Protein AF-A0A1W9TI83-F1 (afdb_monomer_lite)

Secondary structure (DSSP, 8-state):
---HHHHHHHHHHHHHHHHHHHHHHHHHHHHHHHHTTTT-----TTHHHHHHHHHHHHHHHHHHHHTS-HHHHHHHHHHHHHHHHHHHHHHHHHHHHHHHHHH-

Foldseek 3Di:
DPDVLVVVLVVLLVVVLVCCVVVVVVVLVVVQCVVCVPPPDRDPPCVVVSSCCSNVVVSVLSSVLSVDDPVVNVVSVVVVVVVVVVVVVVVVVVVVVVVVVVVD

Radius of gyration: 18.19 Å; chains: 1; bounding box: 58×22×43 Å

Structure (mmCIF, N/CA/C/O backbone):
data_AF-A0A1W9TI83-F1
#
_entry.id   AF-A0A1W9TI83-F1
#
loop_
_atom_site.group_PDB
_atom_site.id
_atom_site.type_symbol
_atom_site.label_atom_id
_atom_site.label_alt_id
_atom_site.label_comp_id
_atom_site.label_asym_id
_atom_site.label_entity_id
_atom_site.label_seq_id
_atom_site.pdbx_PDB_ins_code
_atom_site.Cartn_x
_atom_site.Cartn_y
_atom_site.Cartn_z
_atom_site.occupancy
_atom_site.B_iso_or_equiv
_atom_site.auth_seq_id
_atom_site.auth_comp_id
_atom_site.auth_asym_id
_atom_site.auth_atom_id
_atom_site.pdbx_PDB_model_num
ATOM 1 N N . MET A 1 1 ? 27.023 -5.453 -18.410 1.00 46.66 1 MET A N 1
ATOM 2 C CA . MET A 1 1 ? 25.787 -4.649 -18.381 1.00 46.66 1 MET A CA 1
ATOM 3 C C . MET A 1 1 ? 24.813 -5.403 -17.505 1.00 46.66 1 MET A C 1
ATOM 5 O O . MET A 1 1 ? 24.239 -6.386 -17.958 1.00 46.66 1 MET A O 1
ATOM 9 N N . GLU A 1 2 ? 24.753 -5.049 -16.223 1.00 58.25 2 GLU A N 1
ATOM 10 C CA . GLU A 1 2 ? 23.733 -5.571 -15.310 1.00 58.25 2 GLU A CA 1
ATOM 11 C C . GLU A 1 2 ? 22.368 -5.281 -15.932 1.00 58.25 2 GLU A C 1
ATOM 13 O O . GLU A 1 2 ? 22.152 -4.192 -16.462 1.00 58.25 2 GLU A O 1
ATOM 18 N N . ASN A 1 3 ? 21.497 -6.288 -15.989 1.00 73.50 3 ASN A N 1
ATOM 19 C CA . ASN A 1 3 ? 20.231 -6.159 -16.694 1.00 73.50 3 ASN A CA 1
ATOM 20 C C . ASN A 1 3 ? 19.418 -5.035 -16.021 1.00 73.50 3 ASN A C 1
ATOM 22 O O . ASN A 1 3 ? 19.047 -5.194 -14.853 1.00 73.50 3 ASN A O 1
ATOM 26 N N . PRO A 1 4 ? 19.146 -3.911 -16.713 1.00 76.44 4 PRO A N 1
ATOM 27 C CA . PRO A 1 4 ? 18.500 -2.743 -16.108 1.00 76.44 4 PRO A CA 1
ATOM 28 C C . PRO A 1 4 ? 17.116 -3.080 -15.537 1.00 76.44 4 PRO A C 1
ATOM 30 O O . PRO A 1 4 ? 16.651 -2.439 -14.600 1.00 76.44 4 PRO A O 1
ATOM 33 N N . LEU A 1 5 ? 16.494 -4.144 -16.047 1.00 72.94 5 LEU A N 1
ATOM 34 C CA . LEU A 1 5 ? 15.219 -4.679 -15.581 1.00 72.94 5 LEU A CA 1
ATOM 35 C C . LEU A 1 5 ? 15.335 -5.324 -14.187 1.00 72.94 5 LEU A C 1
ATOM 37 O O . LEU A 1 5 ? 14.475 -5.125 -13.335 1.00 72.94 5 LEU A O 1
ATOM 41 N N . VAL A 1 6 ? 16.433 -6.036 -13.917 1.00 73.75 6 VAL A N 1
ATOM 42 C CA . VAL A 1 6 ? 16.700 -6.647 -12.602 1.00 73.75 6 VAL A CA 1
ATOM 43 C C . VAL A 1 6 ? 17.050 -5.573 -11.574 1.00 73.75 6 VAL A C 1
ATOM 45 O O . VAL A 1 6 ? 16.552 -5.623 -10.452 1.00 73.75 6 VAL A O 1
ATOM 48 N N . ALA A 1 7 ? 17.837 -4.566 -11.965 1.00 77.31 7 ALA A N 1
ATOM 49 C CA . ALA A 1 7 ? 18.152 -3.430 -11.099 1.00 77.31 7 ALA A CA 1
ATOM 50 C C . ALA A 1 7 ? 16.885 -2.652 -10.696 1.00 77.31 7 ALA A C 1
ATOM 52 O O . ALA A 1 7 ? 16.703 -2.358 -9.516 1.00 77.31 7 ALA A O 1
ATOM 53 N N . ALA A 1 8 ? 15.972 -2.404 -11.643 1.00 75.81 8 ALA A N 1
ATOM 54 C CA . ALA A 1 8 ? 14.685 -1.776 -11.357 1.00 75.81 8 ALA A CA 1
ATOM 55 C C . ALA A 1 8 ? 13.839 -2.616 -10.386 1.00 75.81 8 ALA A C 1
ATOM 57 O O . ALA A 1 8 ? 13.349 -2.080 -9.396 1.00 75.81 8 ALA A O 1
ATOM 58 N N . MET A 1 9 ? 13.715 -3.931 -10.603 1.00 77.06 9 MET A N 1
ATOM 59 C CA . MET A 1 9 ? 12.958 -4.807 -9.695 1.00 77.06 9 MET A CA 1
ATOM 60 C C . MET A 1 9 ? 13.517 -4.803 -8.268 1.00 77.06 9 MET A C 1
ATOM 62 O O . MET A 1 9 ? 12.754 -4.707 -7.308 1.00 77.06 9 MET A O 1
ATOM 66 N N . VAL A 1 10 ? 14.842 -4.854 -8.117 1.00 78.19 10 VAL A N 1
ATOM 67 C CA . VAL A 1 10 ? 15.498 -4.788 -6.802 1.00 78.19 10 VAL A CA 1
ATOM 68 C C . VAL A 1 10 ? 15.269 -3.424 -6.149 1.00 78.19 10 VAL A C 1
ATOM 70 O O . VAL A 1 10 ? 14.938 -3.351 -4.968 1.00 78.19 10 VAL A O 1
ATOM 73 N N . GLN A 1 11 ? 15.374 -2.340 -6.915 1.00 76.94 11 GLN A N 1
ATOM 74 C CA . GLN A 1 11 ? 15.166 -0.985 -6.417 1.00 76.94 11 GLN A CA 1
ATOM 75 C C . GLN A 1 11 ? 13.714 -0.746 -5.974 1.00 76.94 11 GLN A C 1
ATOM 77 O O . GLN A 1 11 ? 13.497 -0.178 -4.905 1.00 76.94 11 GLN A O 1
ATOM 82 N N . PHE A 1 12 ? 12.726 -1.229 -6.733 1.00 76.88 12 PHE A N 1
ATOM 83 C CA . PHE A 1 12 ? 11.312 -1.169 -6.351 1.00 76.88 12 PHE A CA 1
ATOM 84 C C . PHE A 1 12 ? 10.991 -2.058 -5.148 1.00 76.88 12 PHE A C 1
ATOM 86 O O . PHE A 1 12 ? 10.233 -1.633 -4.282 1.00 76.88 12 PHE A O 1
ATOM 93 N N . ALA A 1 13 ? 11.594 -3.243 -5.036 1.00 76.88 13 ALA A N 1
ATOM 94 C CA . ALA A 1 13 ? 11.416 -4.100 -3.865 1.00 76.88 13 ALA A CA 1
ATOM 95 C C . ALA A 1 13 ? 11.971 -3.443 -2.589 1.00 76.88 13 ALA A C 1
ATOM 97 O O . ALA A 1 13 ? 11.308 -3.441 -1.552 1.00 76.88 13 ALA A O 1
ATOM 98 N N . ILE A 1 14 ? 13.158 -2.832 -2.665 1.00 79.25 14 ILE A N 1
ATOM 99 C CA . ILE A 1 14 ? 13.786 -2.141 -1.529 1.00 79.25 14 ILE A CA 1
ATOM 100 C C . ILE A 1 14 ? 13.005 -0.874 -1.151 1.00 79.25 14 ILE A C 1
ATOM 102 O O . ILE A 1 14 ? 12.710 -0.661 0.023 1.00 79.25 14 ILE A O 1
ATOM 106 N N . LEU A 1 15 ? 12.638 -0.037 -2.127 1.00 78.81 15 LEU A N 1
ATOM 107 C CA . LEU A 1 15 ? 11.862 1.183 -1.869 1.00 78.81 15 LEU A CA 1
ATOM 108 C C . LEU A 1 15 ? 10.436 0.876 -1.401 1.00 78.81 15 LEU A C 1
ATOM 110 O O . LEU A 1 15 ? 9.933 1.568 -0.520 1.00 78.81 15 LEU A O 1
ATOM 114 N N . GLY A 1 16 ? 9.801 -0.157 -1.957 1.00 73.44 16 GLY A N 1
ATOM 115 C CA . GLY A 1 16 ? 8.461 -0.604 -1.578 1.00 73.44 16 GLY A CA 1
ATOM 116 C C . GLY A 1 16 ? 8.416 -1.124 -0.145 1.00 73.44 16 GLY A C 1
ATOM 117 O O . GLY A 1 16 ? 7.630 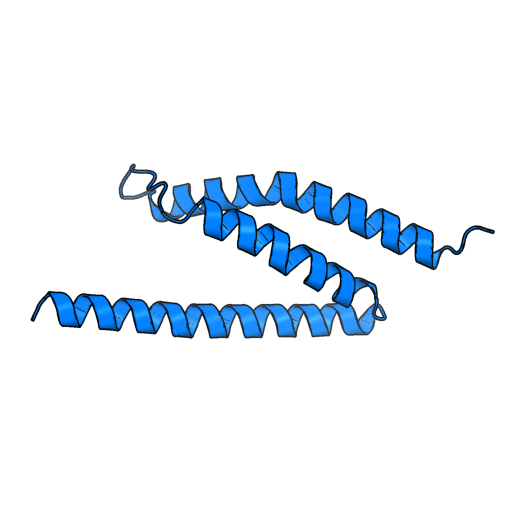-0.624 0.657 1.00 73.44 16 GLY A O 1
ATOM 118 N N . THR A 1 17 ? 9.330 -2.031 0.214 1.00 75.06 17 THR A N 1
ATOM 119 C CA . THR A 1 17 ? 9.423 -2.561 1.587 1.00 75.06 17 THR A CA 1
ATOM 120 C C . THR A 1 17 ? 9.801 -1.485 2.602 1.00 75.06 17 THR A C 1
ATOM 122 O O . THR A 1 17 ? 9.225 -1.434 3.688 1.00 75.06 17 THR A O 1
ATOM 125 N N . ALA A 1 18 ? 10.714 -0.570 2.256 1.00 79.38 18 ALA A N 1
ATOM 126 C CA . ALA A 1 18 ? 11.016 0.576 3.110 1.00 79.38 18 ALA A CA 1
ATOM 127 C C . ALA A 1 18 ? 9.776 1.466 3.295 1.00 79.38 18 ALA A C 1
ATOM 129 O O . ALA A 1 18 ? 9.416 1.805 4.423 1.00 79.38 18 ALA A O 1
ATOM 130 N N . GLY A 1 19 ? 9.083 1.796 2.203 1.00 76.25 19 GLY A N 1
ATOM 131 C CA . GLY A 1 19 ? 7.852 2.578 2.228 1.00 76.25 19 GLY A CA 1
ATOM 132 C C . GLY A 1 19 ? 6.781 1.948 3.114 1.00 76.25 19 GLY A C 1
ATOM 133 O O . GLY A 1 19 ? 6.217 2.633 3.956 1.00 76.25 19 GLY A O 1
ATOM 134 N N . GLU A 1 20 ? 6.541 0.647 3.009 1.00 74.12 20 GLU A N 1
ATOM 135 C CA . GLU A 1 20 ? 5.557 -0.069 3.832 1.00 74.12 20 GLU A CA 1
ATOM 136 C C . GLU A 1 20 ? 5.908 -0.067 5.323 1.00 74.12 20 GLU A C 1
ATOM 138 O O . GLU A 1 20 ? 5.025 0.103 6.166 1.00 74.12 20 GLU A O 1
ATOM 143 N N . VAL A 1 21 ? 7.192 -0.198 5.666 1.00 79.44 21 VAL A N 1
ATOM 144 C CA . VAL A 1 21 ? 7.653 -0.176 7.062 1.00 79.44 21 VAL A CA 1
ATOM 145 C C . VAL A 1 21 ? 7.509 1.212 7.688 1.00 79.44 21 VAL A C 1
ATOM 147 O O . VAL A 1 21 ? 7.220 1.303 8.879 1.00 79.44 21 VAL A O 1
ATOM 150 N N . PHE A 1 22 ? 7.662 2.294 6.921 1.00 80.94 22 PHE A N 1
ATOM 151 C CA . PHE A 1 22 ? 7.460 3.659 7.427 1.00 80.94 22 PHE A CA 1
ATOM 152 C C . PHE A 1 22 ? 5.992 4.100 7.369 1.00 80.94 22 PHE A C 1
ATOM 154 O O . PHE A 1 22 ? 5.448 4.623 8.343 1.00 80.94 22 PHE A O 1
ATOM 161 N N . PHE A 1 23 ? 5.338 3.884 6.232 1.00 76.25 23 PHE A N 1
ATOM 162 C CA . PHE A 1 23 ? 3.993 4.374 5.942 1.00 76.25 23 PHE A CA 1
ATOM 163 C C . PHE A 1 23 ? 2.907 3.494 6.571 1.00 76.25 23 PHE A C 1
ATOM 165 O O . PHE A 1 23 ? 1.853 4.001 6.945 1.00 76.25 23 PHE A O 1
ATOM 172 N N . GLY A 1 24 ? 3.164 2.195 6.749 1.00 75.69 24 GLY A N 1
ATOM 173 C CA . GLY A 1 24 ? 2.230 1.253 7.367 1.00 75.69 24 GLY A CA 1
ATOM 174 C C . GLY A 1 24 ? 1.904 1.587 8.826 1.00 75.69 24 GLY A C 1
ATOM 175 O O . GLY A 1 24 ? 0.732 1.819 9.138 1.00 75.69 24 GLY A O 1
ATOM 176 N N . PRO A 1 25 ? 2.902 1.699 9.726 1.00 79.12 25 PRO A N 1
ATOM 177 C CA . PRO A 1 25 ? 2.673 2.152 11.096 1.00 79.12 25 PRO A CA 1
ATOM 178 C C . PRO A 1 25 ? 2.030 3.539 11.141 1.00 79.12 25 PRO A C 1
ATOM 180 O O . PRO A 1 25 ? 1.133 3.772 11.950 1.00 79.12 25 PRO A O 1
ATOM 183 N N . TRP A 1 26 ? 2.441 4.440 10.242 1.00 79.81 26 TRP A N 1
ATOM 184 C CA . TRP A 1 26 ? 1.917 5.802 10.178 1.00 79.81 26 TRP A CA 1
ATOM 185 C C . TRP A 1 26 ? 0.425 5.850 9.826 1.00 79.81 26 TRP A C 1
ATOM 187 O O . TRP A 1 26 ? -0.355 6.498 10.527 1.00 79.81 26 TRP A O 1
ATOM 197 N N . LEU A 1 27 ? -0.001 5.102 8.805 1.00 80.75 27 LEU A N 1
ATOM 198 C CA . LEU A 1 27 ? -1.408 4.998 8.415 1.00 80.75 27 LEU A CA 1
ATOM 199 C C . LEU A 1 27 ? -2.270 4.401 9.524 1.00 80.75 27 LEU A C 1
ATOM 201 O O . LEU A 1 27 ? -3.370 4.889 9.767 1.00 80.75 27 LEU A O 1
ATOM 205 N N . ILE A 1 28 ? -1.778 3.378 10.224 1.00 77.94 28 ILE A N 1
ATOM 206 C CA . ILE A 1 28 ? -2.544 2.741 11.301 1.00 77.94 28 ILE A CA 1
ATOM 207 C C . ILE A 1 28 ? -2.698 3.672 12.505 1.00 77.94 28 ILE A C 1
ATOM 209 O O . ILE A 1 28 ? -3.764 3.687 13.125 1.00 77.94 28 ILE A O 1
ATOM 213 N N . ILE A 1 29 ? -1.671 4.464 12.824 1.00 81.56 29 ILE A N 1
ATOM 214 C CA . ILE A 1 29 ? -1.749 5.495 13.865 1.00 81.56 29 ILE A CA 1
ATOM 215 C C . ILE A 1 29 ? -2.794 6.549 13.483 1.00 81.56 29 ILE A C 1
ATOM 217 O O . ILE A 1 29 ? -3.666 6.849 1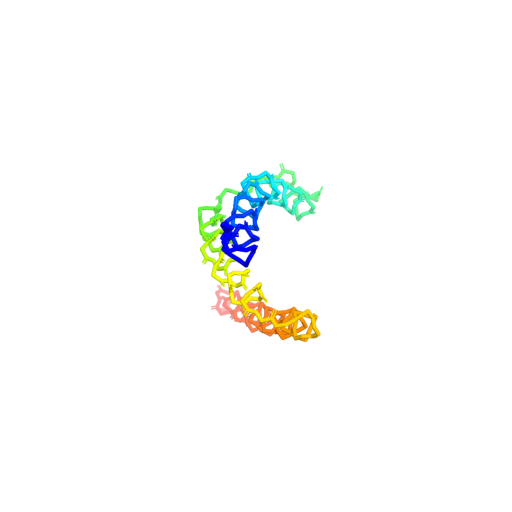4.298 1.00 81.56 29 ILE A O 1
ATOM 221 N N . ILE A 1 30 ? -2.759 7.061 12.247 1.00 83.12 30 ILE A N 1
ATOM 222 C CA . ILE A 1 30 ? -3.712 8.074 11.767 1.00 83.12 30 ILE A CA 1
ATOM 223 C C . ILE A 1 30 ? -5.139 7.531 11.749 1.00 83.12 30 ILE A C 1
ATOM 225 O O . ILE A 1 30 ? -6.041 8.195 12.248 1.00 83.12 30 ILE A O 1
ATOM 229 N N . HIS A 1 31 ? -5.361 6.331 11.214 1.00 75.38 31 HIS A N 1
ATOM 230 C CA . HIS A 1 31 ? -6.705 5.763 11.127 1.00 75.38 31 HIS A CA 1
ATOM 231 C C . HIS A 1 31 ? -7.277 5.477 12.521 1.00 75.38 31 HIS A C 1
ATOM 233 O O . HIS A 1 31 ? -8.405 5.864 12.803 1.00 75.38 31 HIS A O 1
ATOM 239 N N . ARG A 1 32 ? -6.477 4.930 13.455 1.00 75.38 32 ARG A N 1
ATOM 240 C CA . ARG A 1 32 ? -6.925 4.754 14.854 1.00 75.38 32 ARG A CA 1
ATOM 241 C C . ARG A 1 32 ? -7.189 6.075 15.562 1.00 75.38 32 ARG A C 1
ATOM 243 O O . ARG A 1 32 ? -8.067 6.118 16.423 1.00 75.38 32 ARG A O 1
ATOM 250 N N . PHE A 1 33 ? -6.425 7.115 15.237 1.00 78.12 33 PHE A N 1
ATOM 251 C CA . PHE A 1 33 ? -6.643 8.455 15.764 1.00 78.12 33 PHE A CA 1
ATOM 252 C C . PHE A 1 33 ? -7.939 9.071 15.216 1.00 78.12 33 PHE A C 1
ATOM 254 O O . PHE A 1 33 ? -8.724 9.595 16.001 1.00 78.12 33 PHE A O 1
ATOM 261 N N . LEU A 1 34 ? -8.200 8.954 13.908 1.00 79.06 34 LEU A N 1
ATOM 262 C CA . LEU A 1 34 ? -9.429 9.427 13.260 1.00 79.06 34 LEU A CA 1
ATOM 263 C C . LEU A 1 34 ? -10.669 8.666 13.761 1.00 79.06 34 LEU A C 1
ATOM 265 O O . LEU A 1 34 ? -11.651 9.300 14.143 1.00 79.06 34 LEU A O 1
ATOM 269 N N . ASP A 1 35 ? -10.603 7.336 13.858 1.00 71.56 35 ASP A N 1
ATOM 270 C CA . ASP A 1 35 ? -11.724 6.492 14.299 1.00 71.56 35 ASP A CA 1
ATOM 271 C C . ASP A 1 35 ? -12.084 6.698 15.779 1.00 71.56 35 ASP A C 1
ATOM 273 O O . ASP A 1 35 ? -13.243 6.563 16.172 1.00 71.56 35 ASP A O 1
ATOM 277 N N . ASN A 1 36 ? -11.105 7.050 16.622 1.00 72.62 36 ASN A N 1
ATOM 278 C CA . ASN A 1 36 ? -11.330 7.315 18.047 1.00 72.62 36 ASN A CA 1
ATOM 279 C C . ASN A 1 36 ? -11.265 8.787 18.424 1.00 72.62 36 ASN A C 1
ATOM 281 O O . ASN A 1 36 ? -11.229 9.092 19.620 1.00 72.62 36 ASN A O 1
ATOM 285 N N . ILE A 1 37 ? -11.340 9.703 17.457 1.00 75.75 37 ILE A N 1
ATOM 286 C CA . ILE A 1 37 ? -11.335 11.141 17.743 1.00 75.75 37 ILE A CA 1
ATOM 287 C C . ILE A 1 37 ? -12.486 11.531 18.691 1.00 75.75 37 ILE A C 1
ATOM 289 O O . ILE A 1 37 ? -12.345 12.450 19.491 1.00 75.75 37 ILE A O 1
ATOM 293 N N . SER A 1 38 ? -13.592 10.769 18.668 1.00 68.12 38 SER A N 1
ATOM 294 C CA . SER A 1 38 ? -14.731 10.912 19.591 1.00 68.12 38 SER A CA 1
ATOM 295 C C . SER A 1 38 ? -14.653 10.074 20.877 1.00 68.12 38 SER A C 1
ATOM 297 O O . SER A 1 38 ? -15.357 10.393 21.831 1.00 68.12 38 SER A O 1
ATOM 299 N N . LYS A 1 39 ? -13.852 8.999 20.943 1.00 63.62 39 LYS A N 1
ATOM 300 C CA . LYS A 1 39 ? -13.837 8.064 22.096 1.00 63.62 39 LYS A CA 1
ATOM 301 C C . LYS A 1 39 ? -12.543 8.076 22.914 1.00 63.62 39 LYS A C 1
ATOM 303 O O . LYS A 1 39 ? -12.525 7.469 23.983 1.00 63.62 39 LYS A O 1
ATOM 308 N N . LEU A 1 40 ? -11.484 8.751 22.446 1.00 61.25 40 LEU A N 1
ATOM 309 C CA . LEU A 1 40 ? -10.197 8.951 23.141 1.00 61.25 40 LEU A CA 1
ATOM 310 C C . LEU A 1 40 ? -9.583 7.672 23.759 1.00 61.25 40 LEU A C 1
ATOM 312 O O . LEU A 1 40 ? -8.772 7.728 24.680 1.00 61.25 40 LEU A O 1
ATOM 316 N N . LYS A 1 41 ? -9.957 6.499 23.240 1.00 58.72 41 LYS A N 1
ATOM 317 C CA . LYS A 1 41 ? -9.401 5.191 23.586 1.00 58.72 41 LYS A CA 1
ATOM 318 C C . LYS A 1 41 ? -8.791 4.611 22.330 1.00 58.72 41 LYS A C 1
ATOM 320 O O . LYS A 1 41 ? -9.445 4.594 21.302 1.00 58.72 41 LYS A O 1
ATOM 325 N N . VAL A 1 42 ? -7.563 4.117 22.415 1.00 60.19 42 VAL A N 1
ATOM 326 C CA . VAL A 1 42 ? -6.924 3.405 21.306 1.00 60.19 42 VAL A CA 1
ATOM 327 C C . VAL A 1 42 ? -7.130 1.909 21.555 1.00 60.19 42 VAL A C 1
ATOM 329 O O . VAL A 1 42 ? -6.384 1.337 22.351 1.00 60.19 42 VAL A O 1
ATOM 332 N N . PRO A 1 43 ? -8.145 1.255 20.955 1.00 66.25 43 PRO A N 1
ATOM 333 C CA . PRO A 1 43 ? -8.243 -0.192 21.026 1.00 66.25 43 PRO A CA 1
ATOM 334 C C . PRO A 1 43 ? -7.002 -0.763 20.344 1.00 66.25 43 PRO A C 1
ATOM 336 O O . PRO A 1 43 ? -6.594 -0.266 19.295 1.00 66.25 43 PRO A O 1
ATOM 339 N N . THR A 1 44 ? -6.368 -1.763 20.944 1.00 65.44 44 THR A N 1
ATOM 340 C CA . THR A 1 44 ? -5.184 -2.453 20.398 1.00 65.44 44 THR A CA 1
ATOM 341 C C . THR A 1 44 ? -5.556 -3.758 19.694 1.00 65.44 44 THR A C 1
ATOM 343 O O . THR A 1 44 ? -4.711 -4.384 19.046 1.00 65.44 44 THR A O 1
ATOM 346 N N . ASP A 1 45 ? -6.835 -4.127 19.749 1.00 64.06 45 ASP A N 1
ATOM 347 C CA . ASP A 1 45 ? -7.362 -5.339 19.144 1.00 64.06 45 ASP A CA 1
ATOM 348 C C . ASP A 1 45 ? -7.198 -5.302 17.616 1.00 64.06 45 ASP A C 1
ATOM 350 O O . ASP A 1 45 ? -7.336 -4.262 16.960 1.00 64.06 45 ASP A O 1
ATOM 354 N N . GLY A 1 46 ? -6.787 -6.437 17.046 1.00 69.00 46 GLY A N 1
ATOM 355 C CA . GLY A 1 46 ? -6.586 -6.609 15.603 1.00 69.00 46 GLY A CA 1
ATOM 356 C C . GLY A 1 46 ? -5.347 -5.928 14.998 1.00 69.00 46 GLY A C 1
ATOM 357 O O . GLY A 1 46 ? -5.093 -6.100 13.807 1.00 69.00 46 GLY A O 1
ATOM 358 N N . LEU A 1 47 ? -4.530 -5.204 15.778 1.00 73.06 47 LEU A N 1
ATOM 359 C CA . LEU A 1 47 ? -3.359 -4.469 15.264 1.00 73.06 47 LEU A CA 1
ATOM 360 C C . LEU A 1 47 ? -2.332 -5.368 14.562 1.00 73.06 47 LEU A C 1
ATOM 362 O O . LEU A 1 47 ? -1.824 -5.020 13.498 1.00 73.06 47 LEU A O 1
ATOM 366 N N . LYS A 1 48 ? -2.060 -6.547 15.131 1.00 73.44 48 LYS A N 1
ATOM 367 C CA . LYS A 1 48 ? -1.123 -7.515 14.543 1.00 73.44 48 LYS A CA 1
ATOM 368 C C . LYS A 1 48 ? -1.620 -8.044 13.194 1.00 73.44 48 LYS A C 1
ATOM 370 O O . LYS A 1 48 ? -0.822 -8.173 12.275 1.00 73.44 48 LYS A O 1
ATOM 375 N N . GLY A 1 49 ? -2.925 -8.300 13.064 1.00 74.75 49 GLY A N 1
ATOM 376 C CA . GLY A 1 49 ? -3.530 -8.775 11.816 1.00 74.75 49 GLY A CA 1
ATOM 377 C C . GLY A 1 49 ? -3.531 -7.704 10.726 1.00 74.75 49 GLY A C 1
ATOM 378 O O . GLY A 1 49 ? -3.183 -7.995 9.586 1.00 74.75 49 GLY A O 1
ATOM 379 N N . ALA A 1 50 ? -3.833 -6.453 11.085 1.00 71.56 50 ALA A N 1
ATOM 380 C CA . ALA A 1 50 ? -3.780 -5.324 10.155 1.00 71.56 50 ALA A CA 1
ATOM 381 C C . ALA A 1 50 ? -2.353 -5.069 9.634 1.00 71.56 50 ALA A C 1
ATOM 383 O O . ALA A 1 50 ? -2.157 -4.928 8.434 1.00 71.56 50 ALA A O 1
ATOM 384 N N . MET A 1 51 ? -1.343 -5.093 10.511 1.00 76.81 51 MET A N 1
ATOM 385 C CA . MET A 1 51 ? 0.065 -4.949 10.107 1.00 76.81 51 MET A CA 1
ATOM 386 C C . MET A 1 51 ? 0.533 -6.094 9.200 1.00 76.81 51 MET A C 1
ATOM 388 O O . MET A 1 51 ? 1.211 -5.855 8.204 1.00 76.81 51 MET A O 1
ATOM 392 N N . LEU A 1 52 ? 0.167 -7.338 9.534 1.00 77.44 52 LEU A N 1
ATOM 393 C CA . LEU A 1 52 ? 0.572 -8.510 8.760 1.00 77.44 52 LEU A CA 1
ATOM 394 C C . LEU A 1 52 ? -0.109 -8.543 7.387 1.00 77.44 52 LEU A C 1
ATOM 396 O O . LEU A 1 52 ? 0.554 -8.828 6.400 1.00 77.44 52 LEU A O 1
ATOM 400 N N . THR A 1 53 ? -1.407 -8.231 7.312 1.00 76.00 53 THR A N 1
ATOM 401 C CA . THR A 1 53 ? -2.138 -8.179 6.036 1.00 76.00 53 THR A CA 1
ATOM 402 C C . THR A 1 53 ? -1.643 -7.043 5.160 1.00 76.00 53 THR A C 1
ATOM 404 O O . THR A 1 53 ? -1.446 -7.274 3.978 1.00 76.00 53 THR A O 1
ATOM 407 N N . LEU A 1 54 ? -1.344 -5.869 5.722 1.00 78.31 54 LEU A N 1
ATOM 408 C CA . LEU A 1 54 ? -0.767 -4.761 4.964 1.00 78.31 54 LEU A CA 1
ATOM 409 C C . LEU A 1 54 ? 0.595 -5.138 4.358 1.00 78.31 54 LEU A C 1
ATOM 411 O O . LEU A 1 54 ? 0.791 -4.952 3.166 1.00 78.31 54 LEU A O 1
ATOM 415 N N . LEU A 1 55 ? 1.509 -5.723 5.138 1.00 80.62 55 LEU A N 1
ATOM 416 C CA . LEU A 1 55 ? 2.842 -6.097 4.647 1.00 80.62 55 LEU A CA 1
ATOM 417 C C . LEU A 1 55 ? 2.787 -7.281 3.664 1.00 80.62 55 LEU A C 1
ATOM 419 O O . LEU A 1 55 ? 3.395 -7.254 2.599 1.00 80.62 55 LEU A O 1
ATOM 423 N N . TRP A 1 56 ? 2.044 -8.333 4.009 1.00 78.06 56 TRP A N 1
ATOM 424 C CA . TRP A 1 56 ? 1.992 -9.564 3.217 1.00 78.06 56 TRP A CA 1
ATOM 425 C C . TRP A 1 56 ? 1.175 -9.425 1.934 1.00 78.06 56 TRP A C 1
ATOM 427 O O . TRP A 1 56 ? 1.484 -10.088 0.954 1.00 78.06 56 TRP A O 1
ATOM 437 N N . PHE A 1 57 ? 0.111 -8.624 1.919 1.00 82.88 57 PHE A N 1
ATOM 438 C CA . PHE A 1 57 ? -0.721 -8.454 0.727 1.00 82.88 57 PHE A CA 1
ATOM 439 C C . PHE A 1 57 ? -0.098 -7.469 -0.268 1.00 82.88 57 PHE A C 1
ATOM 441 O O . PHE A 1 57 ? -0.196 -7.665 -1.479 1.00 82.88 57 PHE A O 1
ATOM 448 N N . TRP A 1 58 ? 0.559 -6.422 0.234 1.00 79.06 58 TRP A N 1
ATOM 449 C CA . TRP A 1 58 ? 1.031 -5.306 -0.585 1.00 79.06 58 TRP A CA 1
ATOM 450 C C . TRP A 1 58 ? 2.360 -5.625 -1.288 1.00 79.06 58 TRP A C 1
ATOM 452 O O . TRP A 1 58 ? 2.479 -5.341 -2.479 1.00 79.06 58 TRP A O 1
ATOM 462 N N . VAL A 1 59 ? 3.293 -6.345 -0.645 1.00 80.00 59 VAL A N 1
ATOM 463 C CA . VAL A 1 59 ? 4.565 -6.761 -1.278 1.00 80.00 59 VAL A CA 1
ATOM 464 C C . VAL A 1 59 ? 4.344 -7.615 -2.541 1.00 80.00 59 VAL A C 1
ATOM 466 O O . VAL A 1 59 ? 4.900 -7.287 -3.597 1.00 80.00 59 VAL A O 1
ATOM 469 N N . PRO A 1 60 ? 3.515 -8.681 -2.522 1.00 81.94 60 PRO A N 1
ATOM 470 C CA . PRO A 1 60 ? 3.203 -9.446 -3.724 1.00 81.94 60 PRO A CA 1
ATOM 471 C C . PRO A 1 60 ? 2.421 -8.621 -4.747 1.00 81.94 60 PRO A C 1
ATOM 473 O O . PRO A 1 60 ? 2.697 -8.733 -5.939 1.00 81.94 60 PRO A O 1
ATOM 476 N N . ALA A 1 61 ? 1.493 -7.761 -4.311 1.00 82.50 61 ALA A N 1
ATOM 477 C CA . ALA A 1 61 ? 0.728 -6.904 -5.217 1.00 82.50 61 ALA A CA 1
ATOM 478 C C . ALA A 1 61 ? 1.632 -5.928 -5.992 1.00 82.50 61 ALA A C 1
ATOM 480 O O . ALA A 1 61 ? 1.474 -5.777 -7.208 1.00 82.50 61 ALA A O 1
ATOM 481 N N . HIS A 1 62 ? 2.629 -5.332 -5.333 1.00 78.31 62 HIS A N 1
ATOM 482 C CA . HIS A 1 62 ? 3.642 -4.500 -5.990 1.00 78.31 62 HIS A CA 1
AT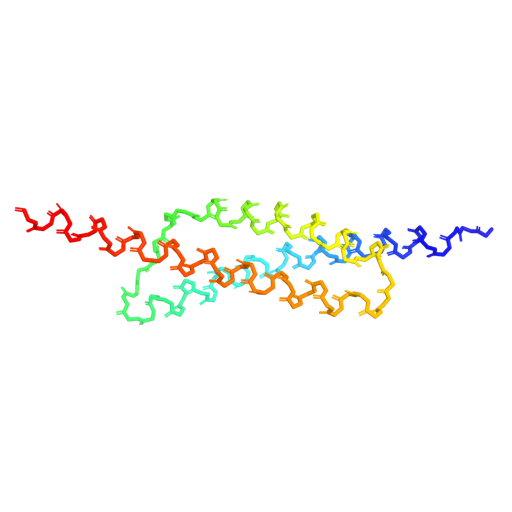OM 483 C C . HIS A 1 62 ? 4.529 -5.298 -6.919 1.00 78.31 62 HIS A C 1
ATOM 485 O O . HIS A 1 62 ? 4.792 -4.863 -8.034 1.00 78.31 62 HIS A O 1
ATOM 491 N N . THR A 1 63 ? 4.931 -6.495 -6.509 1.00 83.62 63 THR A N 1
ATOM 492 C CA . THR A 1 63 ? 5.740 -7.375 -7.357 1.00 83.62 63 THR A CA 1
ATOM 493 C C . THR A 1 63 ? 5.011 -7.708 -8.665 1.00 83.62 63 THR A C 1
ATOM 495 O O . THR A 1 63 ? 5.601 -7.626 -9.741 1.00 83.62 63 THR A O 1
ATOM 498 N N . VAL A 1 64 ? 3.708 -8.009 -8.596 1.00 83.75 64 VAL A N 1
ATOM 499 C CA . VAL A 1 64 ? 2.867 -8.275 -9.778 1.00 83.75 64 VAL A CA 1
ATOM 500 C C . VAL A 1 64 ? 2.695 -7.020 -10.636 1.00 83.75 64 VAL A C 1
ATOM 502 O O . VAL A 1 64 ? 2.788 -7.093 -11.859 1.00 83.75 64 VAL A O 1
ATOM 505 N N . THR A 1 65 ? 2.479 -5.865 -10.005 1.00 79.69 65 THR A N 1
ATOM 506 C CA . THR A 1 65 ? 2.262 -4.591 -10.704 1.00 79.69 65 THR A CA 1
ATOM 507 C C . THR A 1 65 ? 3.528 -4.142 -11.438 1.00 79.69 65 THR A C 1
ATOM 509 O O . THR A 1 65 ? 3.468 -3.825 -12.623 1.00 79.69 65 THR A O 1
ATOM 512 N N . PHE A 1 66 ? 4.694 -4.196 -10.792 1.00 75.56 66 PHE A N 1
ATOM 513 C CA . PHE A 1 66 ? 5.967 -3.793 -11.400 1.00 75.56 66 PHE A CA 1
ATOM 514 C C . PHE A 1 66 ? 6.526 -4.807 -12.405 1.00 75.56 66 PHE A C 1
ATOM 516 O O . PHE A 1 66 ? 7.344 -4.433 -13.243 1.00 75.56 66 PHE A O 1
ATOM 523 N N . SER A 1 67 ? 6.068 -6.063 -12.379 1.00 79.69 67 SER A N 1
ATOM 524 C CA . SER A 1 67 ? 6.410 -7.049 -13.412 1.00 79.69 67 SER A CA 1
ATOM 525 C C . SER A 1 67 ? 5.731 -6.773 -14.765 1.00 79.69 67 SER A C 1
ATOM 527 O O . SER A 1 67 ? 6.079 -7.429 -15.749 1.00 79.69 67 SER A O 1
ATOM 529 N N . LEU A 1 68 ? 4.763 -5.850 -14.836 1.00 77.50 68 LEU A N 1
ATOM 530 C CA . LEU A 1 68 ? 3.943 -5.584 -16.022 1.00 77.50 68 LEU A CA 1
ATOM 531 C C . LEU A 1 68 ? 4.251 -4.201 -16.637 1.00 77.50 68 LEU A C 1
ATOM 533 O O . LEU A 1 68 ? 4.773 -3.314 -15.955 1.00 77.50 68 LEU A O 1
ATOM 537 N N . SER A 1 69 ? 3.953 -4.009 -17.936 1.00 77.19 69 SER A N 1
ATOM 538 C CA . SER A 1 69 ? 4.242 -2.735 -18.629 1.00 77.19 69 SER A CA 1
ATOM 539 C C . SER A 1 69 ? 3.529 -1.555 -17.959 1.00 77.19 69 SER A C 1
ATOM 541 O O . SER A 1 69 ? 2.481 -1.717 -17.331 1.00 77.19 69 SER A O 1
ATOM 543 N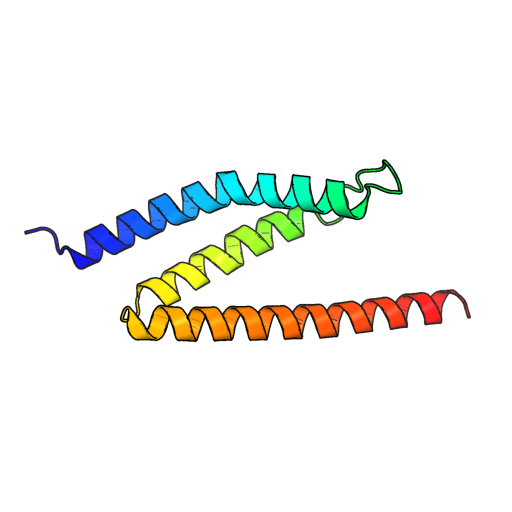 N . VAL A 1 70 ? 4.097 -0.356 -18.114 1.0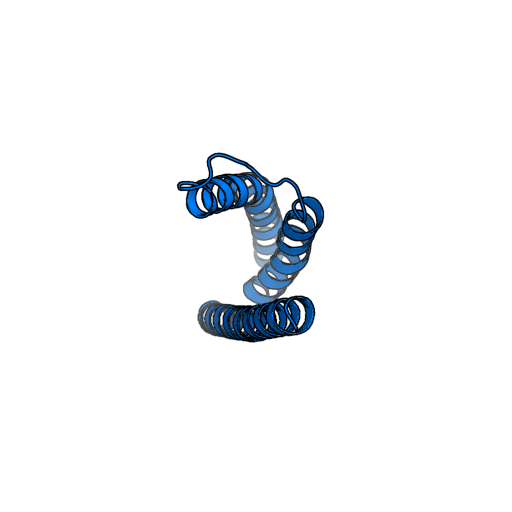0 76.06 70 VAL A N 1
ATOM 544 C CA . VAL A 1 70 ? 3.636 0.882 -17.461 1.00 76.06 70 VAL A CA 1
ATOM 545 C C . VAL A 1 70 ? 2.147 1.164 -17.700 1.00 76.06 70 VAL A C 1
ATOM 547 O O . VAL A 1 70 ? 1.472 1.628 -16.783 1.00 76.06 70 VAL A O 1
ATOM 550 N N . GLU A 1 71 ? 1.593 0.837 -18.875 1.00 81.19 71 GLU A N 1
ATOM 551 C CA . GLU A 1 71 ? 0.161 1.047 -19.141 1.00 81.19 71 GLU A CA 1
ATOM 552 C C . GLU A 1 71 ? -0.740 0.126 -18.298 1.00 81.19 71 GLU A C 1
ATOM 554 O O . GLU A 1 71 ? -1.821 0.524 -17.851 1.00 81.19 71 GLU A O 1
ATOM 559 N N . TRP A 1 72 ? -0.293 -1.104 -18.029 1.00 85.06 72 TRP A N 1
ATOM 560 C CA . TRP A 1 72 ? -1.064 -2.066 -17.243 1.00 85.06 72 TRP A CA 1
ATOM 561 C C . TRP A 1 72 ? -1.016 -1.796 -15.738 1.00 85.06 72 TRP A C 1
ATOM 563 O O . TRP A 1 72 ? -1.932 -2.212 -15.028 1.00 85.06 72 TRP A O 1
ATOM 573 N N . GLN A 1 73 ? -0.009 -1.069 -15.245 1.00 86.25 73 GLN A N 1
ATOM 574 C CA . GLN A 1 73 ? 0.137 -0.751 -13.817 1.00 86.25 73 GLN A CA 1
ATOM 575 C C . GLN A 1 73 ? -1.059 0.037 -13.276 1.00 86.25 73 GLN A C 1
ATOM 577 O O . GLN A 1 73 ? -1.581 -0.267 -12.205 1.00 86.25 73 GLN A O 1
ATOM 582 N N . ILE A 1 74 ? -1.538 1.013 -14.048 1.00 85.00 74 ILE A N 1
ATOM 583 C CA . ILE A 1 74 ? -2.673 1.868 -13.670 1.00 85.00 74 ILE A CA 1
ATOM 584 C C . ILE A 1 74 ? -3.975 1.055 -13.656 1.00 85.00 74 ILE A C 1
ATOM 586 O O . ILE A 1 74 ? -4.799 1.197 -12.752 1.00 85.00 74 ILE A O 1
ATOM 590 N N . THR A 1 75 ? -4.137 0.152 -14.624 1.00 89.19 75 THR A N 1
ATOM 591 C CA . THR A 1 75 ? -5.311 -0.726 -14.716 1.00 89.19 75 THR A CA 1
ATOM 592 C C . THR A 1 75 ? -5.337 -1.731 -13.563 1.00 89.19 75 THR A C 1
ATOM 594 O O . THR A 1 75 ? -6.374 -1.915 -12.929 1.00 89.19 75 THR A O 1
ATOM 597 N N . LEU A 1 76 ? -4.190 -2.333 -13.231 1.00 89.50 76 LEU A N 1
ATOM 598 C CA . LEU A 1 76 ? -4.051 -3.218 -12.072 1.00 89.50 76 LEU A CA 1
ATOM 599 C C . LEU A 1 76 ? -4.330 -2.486 -10.760 1.00 89.50 76 LEU A C 1
ATOM 601 O O . LEU A 1 76 ? -5.041 -3.022 -9.914 1.00 89.50 76 LEU A O 1
ATOM 605 N N . ALA A 1 77 ? -3.829 -1.259 -10.601 1.00 86.62 77 ALA A N 1
ATOM 606 C CA . ALA A 1 77 ? -4.124 -0.442 -9.428 1.00 86.62 77 ALA A CA 1
ATOM 607 C C . ALA A 1 77 ? -5.637 -0.216 -9.264 1.00 86.62 77 ALA A C 1
ATOM 609 O O . ALA A 1 77 ? -6.169 -0.397 -8.168 1.00 86.62 77 ALA A O 1
ATOM 610 N N . ALA A 1 78 ? -6.349 0.087 -10.355 1.00 91.25 78 ALA A N 1
ATOM 611 C CA . ALA A 1 78 ? -7.804 0.226 -10.334 1.00 91.25 78 ALA A CA 1
ATOM 612 C C . ALA A 1 78 ? -8.514 -1.083 -9.937 1.00 91.25 78 ALA A C 1
ATOM 614 O O . ALA A 1 78 ? -9.447 -1.059 -9.131 1.00 91.25 78 ALA A O 1
ATOM 615 N N . VAL A 1 79 ? -8.046 -2.229 -10.447 1.00 92.00 79 VAL A N 1
ATOM 616 C CA . VAL A 1 79 ? -8.573 -3.550 -10.066 1.00 92.00 79 VAL A CA 1
ATOM 617 C C . VAL A 1 79 ? -8.347 -3.820 -8.577 1.00 92.00 79 VAL A C 1
ATOM 619 O O . VAL A 1 79 ? -9.282 -4.232 -7.891 1.00 92.00 79 VAL A O 1
ATOM 622 N N . TRP A 1 80 ? -7.155 -3.531 -8.047 1.00 87.62 80 TRP A N 1
ATOM 623 C CA . TRP A 1 80 ? -6.868 -3.681 -6.619 1.00 87.62 80 TRP A CA 1
ATOM 624 C C . TRP A 1 80 ? -7.788 -2.807 -5.761 1.00 87.62 80 TRP A C 1
ATOM 626 O O . TRP A 1 80 ? -8.378 -3.313 -4.806 1.00 87.62 80 TRP A O 1
ATOM 636 N N . SER A 1 81 ? -7.993 -1.537 -6.125 1.00 86.56 81 SER A N 1
ATOM 637 C CA . SER A 1 81 ? -8.923 -0.649 -5.413 1.00 86.56 81 SER A CA 1
ATOM 638 C C . SER A 1 81 ? -10.364 -1.164 -5.428 1.00 86.56 81 SER A C 1
ATOM 640 O O . SER A 1 81 ? -11.042 -1.114 -4.401 1.00 86.56 81 SER A O 1
ATOM 642 N N . PHE A 1 82 ? -10.825 -1.705 -6.557 1.00 93.62 82 PHE A N 1
ATOM 643 C CA . PHE A 1 82 ? -12.163 -2.284 -6.663 1.00 93.62 82 PHE A CA 1
ATOM 644 C C . PHE A 1 82 ? -12.327 -3.525 -5.774 1.00 93.62 82 PHE A C 1
ATOM 646 O O . PHE A 1 82 ? -13.294 -3.623 -5.018 1.00 93.62 82 PHE A O 1
ATOM 653 N N . VAL A 1 83 ? -11.360 -4.447 -5.812 1.00 91.12 83 VAL A N 1
ATOM 654 C CA . VAL A 1 83 ? -11.383 -5.683 -5.012 1.00 91.12 83 VAL A CA 1
ATOM 655 C C . VAL A 1 83 ? -11.355 -5.374 -3.514 1.00 91.12 83 VAL A C 1
ATOM 657 O O . VAL A 1 83 ? -12.166 -5.919 -2.766 1.00 91.12 83 VAL A O 1
ATOM 660 N N . LEU A 1 84 ? -10.478 -4.468 -3.071 1.00 87.50 84 LEU A N 1
ATOM 661 C CA . LEU A 1 84 ? -10.425 -4.022 -1.674 1.00 87.50 84 LEU A CA 1
ATOM 662 C C . LEU A 1 84 ? -11.746 -3.379 -1.231 1.00 87.50 84 LEU A C 1
ATOM 664 O O . LEU A 1 84 ? -12.248 -3.707 -0.156 1.00 87.50 84 LEU A O 1
ATOM 668 N N . GLY A 1 85 ? -12.332 -2.514 -2.064 1.00 88.94 85 GLY A N 1
ATOM 669 C CA . GLY A 1 85 ? -13.629 -1.896 -1.784 1.00 88.94 85 GLY A CA 1
ATOM 670 C C . GLY A 1 85 ? -14.752 -2.925 -1.630 1.00 88.94 85 GLY A C 1
ATOM 671 O O . GLY A 1 85 ? -15.544 -2.841 -0.692 1.00 88.94 85 GLY A O 1
ATOM 672 N N . LEU A 1 86 ? -14.782 -3.939 -2.498 1.00 92.56 86 LEU A N 1
ATOM 673 C CA . LEU A 1 86 ? -15.778 -5.010 -2.447 1.00 92.56 86 LEU A CA 1
ATOM 674 C C . LEU A 1 86 ? -15.620 -5.885 -1.194 1.00 92.56 86 LEU A C 1
ATOM 676 O O . LEU A 1 86 ? -16.603 -6.150 -0.503 1.00 92.56 86 LEU A O 1
ATOM 680 N N . ILE A 1 87 ? -14.386 -6.288 -0.873 1.00 87.50 87 ILE A N 1
ATOM 681 C CA . ILE A 1 87 ? -14.070 -7.069 0.331 1.00 87.50 87 ILE A CA 1
ATOM 682 C C . ILE A 1 87 ? -14.536 -6.309 1.575 1.00 87.50 87 ILE A C 1
ATOM 684 O O . ILE A 1 87 ? -15.340 -6.827 2.348 1.00 87.50 87 ILE A O 1
ATOM 688 N N . LEU A 1 88 ? -14.093 -5.063 1.749 1.00 83.94 88 LEU A N 1
ATOM 689 C CA . LEU A 1 88 ? -14.450 -4.257 2.918 1.00 83.94 88 LEU A CA 1
ATOM 690 C C . LEU A 1 88 ? -15.961 -4.009 3.009 1.00 83.94 88 LEU A C 1
ATOM 692 O O . LEU A 1 88 ? -16.519 -4.077 4.104 1.00 83.94 88 LEU A O 1
ATOM 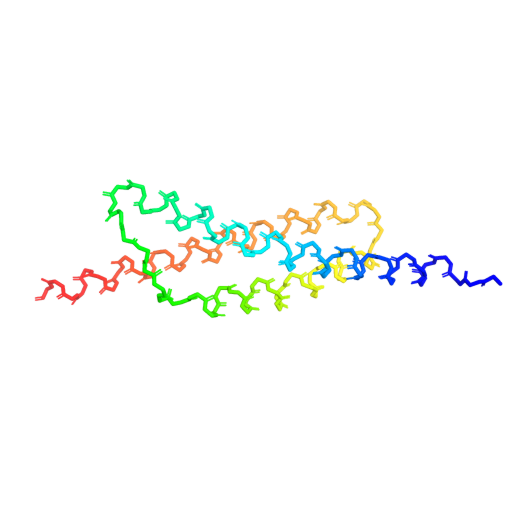696 N N . GLY A 1 89 ? -16.634 -3.793 1.875 1.00 88.00 89 GLY A N 1
ATOM 697 C CA . GLY A 1 89 ? -18.090 -3.648 1.820 1.00 88.00 89 GLY A CA 1
ATOM 698 C C . GLY A 1 89 ? -18.832 -4.885 2.336 1.00 88.00 89 GLY A C 1
ATOM 699 O O . GLY A 1 89 ? -19.746 -4.759 3.151 1.00 88.00 89 GLY A O 1
ATOM 700 N N . ILE A 1 90 ? -18.402 -6.083 1.929 1.00 88.81 90 ILE A N 1
ATOM 701 C CA . ILE A 1 90 ? -19.001 -7.347 2.386 1.00 88.81 90 ILE A CA 1
ATOM 702 C C . ILE A 1 90 ? -18.710 -7.580 3.875 1.00 88.81 90 ILE A C 1
ATOM 704 O O . ILE A 1 90 ? -19.625 -7.896 4.637 1.00 88.81 90 ILE A O 1
ATOM 708 N N . PHE A 1 91 ? -17.463 -7.392 4.317 1.00 80.88 91 PHE A N 1
ATOM 709 C CA . PHE A 1 91 ? -17.084 -7.586 5.722 1.00 80.88 91 PHE A CA 1
ATOM 710 C C . PHE A 1 91 ? -17.795 -6.610 6.668 1.00 80.88 91 PHE A C 1
ATOM 712 O O . PHE A 1 91 ? -18.191 -7.009 7.764 1.00 80.88 91 PHE A O 1
ATOM 719 N N . SER A 1 92 ? -18.004 -5.361 6.244 1.00 79.56 92 SER A N 1
ATOM 720 C CA . SER A 1 92 ? -18.771 -4.378 7.014 1.00 79.56 92 SER A CA 1
ATOM 721 C C . SER A 1 92 ? -20.222 -4.831 7.215 1.00 79.56 92 SER A C 1
ATOM 723 O O . SER A 1 92 ? -20.727 -4.824 8.335 1.00 79.56 92 SER A O 1
ATOM 725 N N . ASN A 1 93 ? -20.866 -5.337 6.157 1.00 79.06 93 ASN A N 1
ATOM 726 C CA . ASN A 1 93 ? -22.250 -5.811 6.231 1.00 79.06 93 ASN A CA 1
ATOM 727 C C . ASN A 1 93 ? -22.405 -7.074 7.103 1.00 79.06 93 ASN A C 1
ATOM 729 O O . ASN A 1 93 ? -23.409 -7.243 7.791 1.00 79.06 93 ASN A O 1
ATOM 733 N N . LEU A 1 94 ? -21.396 -7.954 7.119 1.00 72.50 94 LEU A N 1
ATOM 734 C CA . LEU A 1 94 ? -21.384 -9.143 7.981 1.00 72.50 94 LEU A CA 1
ATOM 735 C C . LEU A 1 94 ? -21.220 -8.804 9.466 1.00 72.50 94 LEU A C 1
ATOM 737 O O . LEU A 1 94 ? -21.778 -9.504 10.310 1.00 72.50 94 LEU A O 1
ATOM 741 N N . LYS A 1 95 ? -20.458 -7.754 9.792 1.00 68.56 95 LYS A N 1
ATOM 742 C CA . LYS A 1 95 ? -20.322 -7.277 11.173 1.00 68.56 95 LYS A CA 1
ATOM 743 C C . LYS A 1 95 ? -21.657 -6.745 11.698 1.00 68.56 95 LYS A C 1
ATOM 745 O O . LYS A 1 95 ? -22.053 -7.121 12.795 1.00 68.56 95 LYS A O 1
ATOM 750 N N . ASP A 1 96 ? -22.351 -5.954 10.884 1.00 66.94 96 ASP A N 1
ATOM 751 C CA . ASP A 1 96 ? -23.642 -5.344 11.220 1.00 66.94 96 ASP A CA 1
ATOM 752 C C . ASP A 1 96 ? -24.702 -6.404 11.580 1.00 66.94 96 ASP A C 1
ATOM 754 O O . ASP A 1 96 ? -25.356 -6.320 12.615 1.00 66.94 96 ASP A O 1
ATOM 758 N N . LYS A 1 97 ? -24.782 -7.499 10.807 1.00 67.38 97 LYS A N 1
ATOM 759 C CA . LYS A 1 97 ? -25.699 -8.619 11.104 1.00 67.38 97 LYS A CA 1
ATOM 760 C C . LYS A 1 97 ? -25.416 -9.327 12.427 1.00 67.38 97 LYS A C 1
ATOM 762 O O . LYS A 1 97 ? -26.338 -9.838 13.052 1.00 67.38 97 LYS A O 1
ATOM 767 N N . LYS A 1 98 ? -24.148 -9.389 12.834 1.00 61.72 98 LYS A N 1
ATOM 768 C CA . LYS A 1 98 ? -23.728 -10.110 14.038 1.00 61.72 98 LYS A CA 1
ATOM 769 C C . LYS A 1 98 ? -24.035 -9.338 15.321 1.00 61.72 98 LYS A C 1
ATOM 771 O O . LYS A 1 98 ? -24.158 -9.962 16.363 1.00 61.72 98 LYS A O 1
ATOM 776 N N . GLU A 1 99 ? -24.123 -8.009 15.256 1.00 61.91 99 GLU A N 1
ATOM 777 C CA . GLU A 1 99 ? -24.503 -7.176 16.406 1.00 61.91 99 GLU A CA 1
ATOM 778 C C . GLU A 1 99 ? -26.022 -7.226 16.647 1.00 61.91 99 GLU A C 1
ATOM 780 O O . GLU A 1 99 ? -26.443 -7.322 17.794 1.00 61.91 99 GLU A O 1
ATOM 785 N N . VAL A 1 100 ? -26.828 -7.305 15.580 1.00 63.44 100 VAL A N 1
ATOM 786 C CA . VAL A 1 100 ? -28.297 -7.432 15.669 1.00 63.44 100 VAL A CA 1
ATOM 787 C C . VAL A 1 100 ? -28.738 -8.765 16.295 1.00 63.44 100 VAL A C 1
ATOM 789 O O . VAL A 1 100 ? -29.675 -8.782 17.079 1.00 63.44 100 VAL A O 1
ATOM 792 N N . GLU A 1 101 ? -28.047 -9.876 16.019 1.00 64.50 101 GLU A N 1
ATOM 793 C CA . GLU A 1 101 ? -28.372 -11.201 16.591 1.00 64.50 101 GLU A CA 1
ATOM 794 C C . GLU A 1 101 ? -27.964 -11.349 18.075 1.00 64.50 101 GLU A C 1
ATOM 796 O O . GLU A 1 101 ? -28.371 -12.299 18.733 1.00 64.50 101 GLU A O 1
ATOM 801 N N . ILE A 1 102 ? -27.142 -10.438 18.614 1.00 62.59 102 ILE A N 1
ATOM 802 C CA . ILE A 1 102 ? -26.693 -10.469 20.022 1.00 62.59 102 ILE A CA 1
ATOM 803 C C . ILE A 1 102 ? -27.591 -9.595 20.926 1.00 62.59 102 ILE A C 1
ATOM 805 O O . ILE A 1 102 ? -27.560 -9.759 22.147 1.00 62.59 102 ILE A O 1
ATOM 809 N N . GLU A 1 103 ? -28.390 -8.685 20.355 1.00 57.75 103 GLU A N 1
ATOM 810 C CA . GLU A 1 103 ? -29.371 -7.857 21.082 1.00 57.75 103 GLU A CA 1
ATOM 811 C C . GLU A 1 103 ? -30.809 -8.427 21.094 1.00 57.75 103 GLU A C 1
ATOM 813 O O . GLU A 1 103 ? -31.651 -7.877 21.809 1.00 57.75 103 GLU A O 1
ATOM 818 N N . GLU A 1 104 ? -31.093 -9.515 20.361 1.00 50.31 104 GLU A N 1
ATOM 819 C CA . GLU A 1 104 ? -32.358 -10.285 20.428 1.00 50.31 104 GLU A CA 1
ATOM 820 C C . GLU A 1 104 ? -32.293 -11.458 21.424 1.00 50.31 104 GLU A C 1
ATOM 822 O O . GLU A 1 104 ? -33.319 -11.701 22.105 1.00 50.31 104 GLU A O 1
#

pLDDT: mean 76.47, std 9.01, range [46.66, 93.62]

Sequence (104 aa):
MENPLVAAMVQFAILGTAGEVFFGPWLIIIHRFLDNISKLKVPTDGLKGAMLTLLWFWVPAHTVTFSLSVEWQITLAAVWSFVLGLILGIFSNLKDKKEVEIEE